Protein AF-A0A8X8YV46-F1 (afdb_monomer_lite)

InterPro domains:
  IPR004883 Lateral organ boundaries, LOB [PF03195] (26-72)
  IPR004883 Lateral organ boundaries, LOB [PS50891] (25-72)

Structure (mmCIF, N/CA/C/O backbone):
data_AF-A0A8X8YV46-F1
#
_entry.id   AF-A0A8X8YV46-F1
#
loop_
_atom_site.group_PDB
_atom_site.id
_atom_site.type_symbol
_atom_site.label_atom_id
_atom_site.label_alt_id
_atom_site.label_comp_id
_atom_site.label_asym_id
_atom_site.label_entity_id
_atom_site.label_seq_id
_atom_site.pdbx_PDB_ins_code
_atom_site.Cartn_x
_atom_site.Cartn_y
_atom_site.Cartn_z
_atom_site.occupancy
_atom_site.B_iso_or_equiv
_atom_site.auth_seq_id
_atom_site.auth_comp_id
_atom_site.auth_asym_id
_atom_site.auth_atom_id
_atom_site.pdbx_PDB_model_num
ATOM 1 N N . MET A 1 1 ? -9.989 -45.772 -34.141 1.00 47.12 1 MET A N 1
ATOM 2 C CA . MET A 1 1 ? -9.242 -45.364 -32.937 1.00 47.12 1 MET A CA 1
ATOM 3 C C . MET A 1 1 ? -9.815 -44.031 -32.522 1.00 47.12 1 MET A C 1
ATOM 5 O O . MET A 1 1 ? -9.561 -43.040 -33.190 1.00 47.12 1 MET A O 1
ATOM 9 N N . GLU A 1 2 ? -10.711 -44.070 -31.540 1.00 43.59 2 GLU A N 1
ATOM 10 C CA . GLU A 1 2 ? -11.285 -42.885 -30.902 1.00 43.59 2 GLU A CA 1
ATOM 11 C C . GLU A 1 2 ? -10.161 -42.117 -30.200 1.00 43.59 2 GLU A C 1
ATOM 13 O O . GLU A 1 2 ? -9.418 -42.695 -29.408 1.00 43.59 2 GLU A O 1
ATOM 18 N N . GLY A 1 3 ? -9.995 -40.844 -30.554 1.00 52.00 3 GLY A N 1
ATOM 19 C CA . GLY A 1 3 ? -9.127 -39.916 -29.841 1.00 52.00 3 GLY A CA 1
ATOM 20 C C . GLY A 1 3 ? -9.949 -39.206 -28.777 1.00 52.00 3 GLY A C 1
ATOM 21 O O . GLY A 1 3 ? -10.689 -38.278 -29.094 1.00 52.00 3 GLY A O 1
ATOM 22 N N . SER A 1 4 ? -9.850 -39.691 -27.543 1.00 58.81 4 SER A N 1
ATOM 23 C CA . SER A 1 4 ? -10.317 -38.997 -26.347 1.00 58.81 4 SER A CA 1
ATOM 24 C C . SER A 1 4 ? -9.157 -38.179 -25.795 1.00 58.81 4 SER A C 1
ATOM 26 O O . SER A 1 4 ? -8.218 -38.756 -25.253 1.00 58.81 4 SER A O 1
ATOM 28 N N . ASP A 1 5 ? -9.238 -36.855 -25.900 1.00 61.31 5 ASP A N 1
ATOM 29 C CA . ASP A 1 5 ? -8.345 -35.941 -25.192 1.00 61.31 5 ASP A CA 1
ATOM 30 C C . ASP A 1 5 ? -9.169 -35.143 -24.180 1.00 61.31 5 ASP A C 1
ATOM 32 O O . ASP A 1 5 ? -9.940 -34.236 -24.497 1.00 61.31 5 ASP A O 1
ATOM 36 N N . ASP A 1 6 ? -9.024 -35.588 -22.939 1.00 56.06 6 ASP A N 1
ATOM 37 C CA . ASP A 1 6 ? -9.582 -35.055 -21.709 1.00 56.06 6 ASP A CA 1
A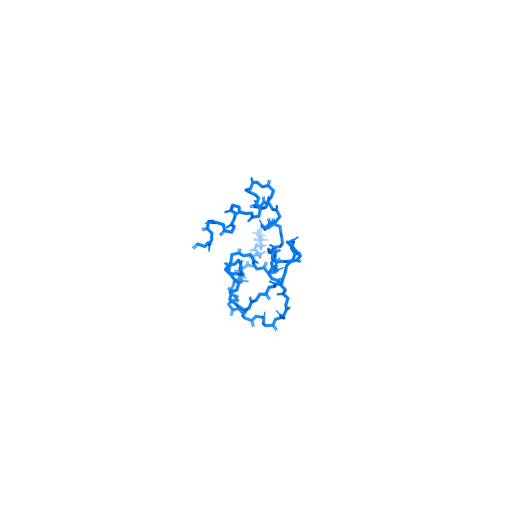TOM 38 C C . ASP A 1 6 ? -8.833 -33.758 -21.349 1.00 56.06 6 ASP A C 1
ATOM 40 O O . ASP A 1 6 ? -7.691 -33.799 -20.891 1.00 56.06 6 ASP A O 1
ATOM 44 N N . ILE A 1 7 ? -9.435 -32.582 -21.572 1.00 61.22 7 ILE A N 1
ATOM 45 C CA . ILE A 1 7 ? -8.941 -31.336 -20.963 1.00 61.22 7 ILE A CA 1
ATOM 46 C C . ILE A 1 7 ? -9.765 -31.054 -19.711 1.00 61.22 7 ILE A C 1
ATOM 48 O O . ILE A 1 7 ? -10.706 -30.260 -19.682 1.00 61.22 7 ILE A O 1
ATOM 52 N N . SER A 1 8 ? -9.349 -31.729 -18.644 1.00 61.97 8 SER A N 1
ATOM 53 C CA . SER A 1 8 ? -9.553 -31.295 -17.272 1.00 61.97 8 SER A CA 1
ATOM 54 C C . SER A 1 8 ? -8.745 -30.019 -17.022 1.00 61.97 8 SER A C 1
ATOM 56 O O . SER A 1 8 ? -7.516 -30.035 -16.992 1.00 61.97 8 SER A O 1
ATOM 58 N N . ALA A 1 9 ? -9.432 -28.893 -16.838 1.00 58.47 9 ALA A N 1
ATOM 59 C CA . ALA A 1 9 ? -8.847 -27.702 -16.233 1.00 58.47 9 ALA A CA 1
ATOM 60 C C . ALA A 1 9 ? -9.932 -26.901 -15.498 1.00 58.47 9 ALA A C 1
ATOM 62 O O . ALA A 1 9 ? -10.507 -25.947 -16.013 1.00 58.47 9 ALA A O 1
ATOM 63 N N . SER A 1 10 ? -10.215 -27.348 -14.272 1.00 50.88 10 SER A N 1
ATOM 64 C CA . SER A 1 10 ? -10.443 -26.504 -13.087 1.00 50.88 10 SER A CA 1
ATOM 65 C C . SER A 1 10 ? -11.125 -25.141 -13.305 1.00 50.88 10 SER A C 1
ATOM 67 O O . SER A 1 10 ? -10.467 -24.115 -13.465 1.00 50.88 10 SER A O 1
ATOM 69 N N . SER A 1 11 ? -12.450 -25.106 -13.165 1.00 59.78 11 SER A N 1
ATOM 70 C CA . SER A 1 11 ? -13.121 -23.942 -12.558 1.00 59.78 11 SER A CA 1
ATOM 71 C C . SER A 1 11 ? -12.919 -23.984 -11.031 1.00 59.78 11 SER A C 1
ATOM 73 O O . SER A 1 11 ? -12.715 -25.080 -10.508 1.00 59.78 11 SER A O 1
ATOM 75 N N . PRO A 1 12 ? -13.101 -22.902 -10.250 1.00 53.78 12 PRO A N 1
ATOM 76 C CA . PRO A 1 12 ? -13.042 -21.468 -10.529 1.00 53.78 12 PRO A CA 1
ATOM 77 C C . PRO A 1 12 ? -11.947 -20.783 -9.672 1.00 53.78 12 PRO A C 1
ATOM 79 O O . PRO A 1 12 ? -11.658 -21.202 -8.549 1.00 53.78 12 P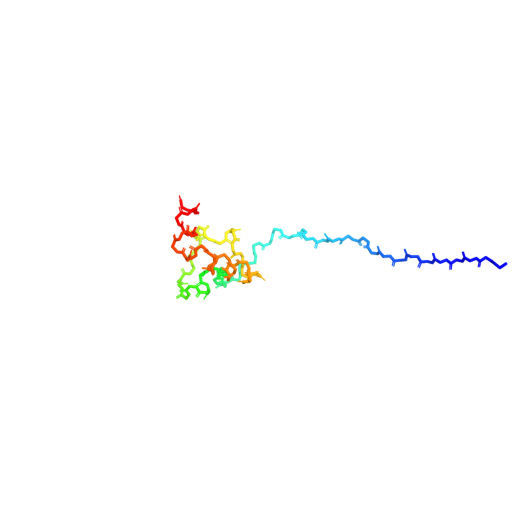RO A O 1
ATOM 82 N N . SER A 1 13 ? -11.370 -19.674 -10.143 1.00 48.75 13 SER A N 1
ATOM 83 C CA . SER A 1 13 ? -10.531 -18.791 -9.317 1.00 48.75 13 SER A CA 1
ATOM 84 C C . SER A 1 13 ? -11.384 -18.137 -8.229 1.00 48.75 13 SER A C 1
ATOM 86 O O . SER A 1 13 ? -11.887 -17.025 -8.374 1.00 48.75 13 SER A O 1
ATOM 88 N N . SER A 1 14 ? -11.578 -18.864 -7.137 1.00 55.69 14 SER A N 1
ATOM 89 C CA . SER A 1 14 ? -12.164 -18.369 -5.905 1.00 55.69 14 SER A CA 1
ATOM 90 C C . SER A 1 14 ? -11.187 -17.375 -5.286 1.00 55.69 14 SER A C 1
ATOM 92 O O . SER A 1 14 ? -10.249 -17.758 -4.596 1.00 55.69 14 SER A O 1
ATOM 94 N N . SER A 1 15 ? -11.396 -16.086 -5.516 1.00 57.38 15 SER A N 1
ATOM 95 C CA . SER A 1 15 ? -10.899 -15.042 -4.613 1.00 57.38 15 SER A CA 1
ATOM 96 C C . SER A 1 15 ? -12.060 -14.260 -4.004 1.00 57.38 15 SER A C 1
ATOM 98 O O . SER A 1 15 ? -11.963 -13.082 -3.678 1.00 57.38 15 SER A O 1
ATOM 100 N N . SER A 1 16 ? -13.175 -14.951 -3.763 1.00 61.44 16 SER A N 1
ATOM 101 C CA . SER A 1 16 ? -14.099 -14.582 -2.702 1.00 61.44 16 SER A CA 1
ATOM 102 C C . SER A 1 16 ? -13.440 -14.871 -1.354 1.00 61.44 16 SER A C 1
ATOM 104 O O . SER A 1 16 ? -13.458 -15.995 -0.854 1.00 61.44 16 SER A O 1
ATOM 106 N N . SER A 1 17 ? -12.867 -13.833 -0.750 1.00 53.34 17 SER A N 1
ATOM 107 C CA . SER A 1 17 ? -12.876 -13.678 0.703 1.00 53.34 17 SER A CA 1
ATOM 108 C C . SER A 1 17 ? -12.820 -12.196 1.082 1.00 53.34 17 SER A C 1
ATOM 110 O O . SER A 1 17 ? -11.737 -11.613 1.131 1.00 53.34 17 SER A O 1
ATOM 112 N N . PRO A 1 18 ? -13.976 -11.588 1.412 1.00 63.41 18 PRO A N 1
ATOM 113 C CA . PRO A 1 18 ? -14.040 -10.463 2.326 1.00 63.41 18 PRO A CA 1
ATOM 114 C C . PRO A 1 18 ? -13.851 -11.054 3.721 1.00 63.41 18 PRO A C 1
ATOM 116 O O . PRO A 1 18 ? -14.807 -11.351 4.427 1.00 63.41 18 PRO A O 1
ATOM 119 N N . GLN A 1 19 ? -12.611 -11.349 4.087 1.00 45.66 19 GLN A N 1
ATOM 120 C CA . GLN A 1 19 ? -12.324 -11.852 5.418 1.00 45.66 19 GLN A CA 1
ATOM 121 C C . GLN A 1 19 ? -11.396 -10.865 6.081 1.00 45.66 19 GLN A C 1
ATOM 123 O O . GLN A 1 19 ? -10.195 -10.815 5.818 1.00 45.66 19 GLN A O 1
ATOM 128 N N . SER A 1 20 ? -12.039 -10.058 6.919 1.00 56.25 20 SER A N 1
ATOM 129 C CA . SER A 1 20 ? -11.558 -9.465 8.155 1.00 56.25 20 SER A CA 1
ATOM 130 C C . SER A 1 20 ? -10.707 -10.453 8.954 1.00 56.25 20 SER A C 1
ATOM 132 O O . SER A 1 20 ? -11.063 -10.857 10.059 1.00 56.25 20 SER A O 1
ATOM 134 N N . ALA A 1 21 ? -9.566 -10.858 8.407 1.00 53.88 21 ALA A N 1
ATOM 135 C CA . ALA A 1 21 ? -8.514 -11.471 9.170 1.00 53.88 21 ALA A CA 1
ATOM 136 C C . ALA A 1 21 ? -7.994 -10.344 10.055 1.00 53.88 21 ALA A C 1
ATOM 138 O O . ALA A 1 21 ? -7.120 -9.563 9.674 1.00 53.88 21 ALA A O 1
ATOM 139 N N . VAL A 1 22 ? -8.610 -10.246 11.232 1.00 52.38 22 VAL A N 1
ATOM 140 C CA . VAL A 1 22 ? -8.113 -9.566 12.423 1.00 52.38 22 VAL A CA 1
ATOM 141 C C . VAL A 1 22 ? -6.842 -10.305 12.846 1.00 52.38 22 VAL A C 1
ATOM 143 O O . VAL A 1 22 ? -6.740 -10.914 13.901 1.00 52.38 22 VAL A O 1
ATOM 146 N N . VAL A 1 23 ? -5.853 -10.316 11.962 1.00 51.88 23 VAL A N 1
ATOM 147 C CA . VAL A 1 23 ? -4.466 -10.450 12.336 1.00 51.88 23 VAL A CA 1
ATOM 148 C C . VAL A 1 23 ? -4.076 -9.009 12.589 1.00 51.88 23 VAL A C 1
ATOM 150 O O . VAL A 1 23 ? -4.217 -8.167 11.702 1.00 51.88 23 VAL A O 1
ATOM 153 N N . LEU A 1 24 ? -3.604 -8.700 13.794 1.00 65.62 24 LEU A N 1
ATOM 154 C CA . LEU A 1 24 ? -3.065 -7.389 14.182 1.00 65.62 24 LEU A CA 1
ATOM 155 C C . LEU A 1 24 ? -1.774 -7.042 13.396 1.00 65.62 24 LEU A C 1
ATOM 157 O O . LEU A 1 24 ? -0.843 -6.434 13.917 1.00 65.62 24 LEU A O 1
ATOM 161 N N . SER A 1 25 ? -1.665 -7.489 12.145 1.00 76.94 25 SER A N 1
ATOM 162 C CA . SER A 1 25 ? -0.565 -7.231 11.241 1.00 76.94 25 SER A CA 1
ATOM 163 C C . SER A 1 25 ? -0.738 -5.850 10.610 1.00 76.94 25 SER A C 1
ATOM 165 O O . SER A 1 25 ? -1.814 -5.546 10.088 1.00 76.94 25 SER A O 1
ATOM 167 N N . PRO A 1 26 ? 0.308 -5.009 10.614 1.00 88.00 26 PRO A N 1
ATOM 168 C CA . PRO A 1 26 ? 0.256 -3.725 9.935 1.00 88.00 26 PRO A CA 1
ATOM 169 C C . PRO A 1 26 ? 0.030 -3.924 8.434 1.00 88.00 26 PRO A C 1
ATOM 171 O O . PRO A 1 26 ? 0.553 -4.868 7.839 1.00 88.00 26 PRO A O 1
ATOM 174 N N . CYS A 1 27 ? -0.707 -3.002 7.812 1.00 91.75 27 CYS A N 1
ATOM 175 C CA . CYS A 1 27 ? -0.889 -2.995 6.363 1.00 91.75 27 CYS A CA 1
ATOM 176 C C . CYS A 1 27 ? 0.467 -2.907 5.637 1.00 91.75 27 CYS A C 1
ATOM 178 O O . CYS A 1 27 ? 1.461 -2.449 6.217 1.00 91.75 27 CYS A O 1
ATOM 180 N N . ALA A 1 28 ? 0.522 -3.313 4.366 1.00 92.69 28 ALA A N 1
ATOM 181 C CA . ALA A 1 28 ? 1.770 -3.343 3.598 1.00 92.69 28 ALA A CA 1
ATOM 182 C C . ALA A 1 28 ? 2.492 -1.984 3.607 1.00 92.69 28 ALA A C 1
ATOM 184 O O . ALA A 1 28 ? 3.711 -1.923 3.785 1.00 92.69 28 ALA A O 1
ATOM 185 N N . ALA A 1 29 ? 1.725 -0.893 3.528 1.00 92.44 29 ALA A N 1
ATOM 186 C CA . ALA A 1 29 ? 2.250 0.459 3.635 1.00 92.44 29 ALA A CA 1
ATOM 187 C C . ALA A 1 29 ? 2.892 0.742 4.996 1.00 92.44 29 ALA A C 1
ATOM 189 O O . ALA A 1 29 ? 4.048 1.150 5.070 1.00 92.44 29 ALA A O 1
ATOM 190 N N . CYS A 1 30 ? 2.170 0.496 6.091 1.00 92.44 30 CYS A N 1
ATOM 191 C CA . CYS A 1 30 ? 2.684 0.761 7.433 1.00 92.44 30 CYS A CA 1
ATOM 192 C C . CYS A 1 30 ? 3.889 -0.122 7.778 1.00 92.44 30 CYS A C 1
ATOM 194 O O . CYS A 1 30 ? 4.808 0.349 8.446 1.00 92.44 30 CYS A O 1
ATOM 196 N N . LYS A 1 31 ? 3.918 -1.362 7.272 1.00 91.06 31 LYS A N 1
ATOM 197 C CA . LYS A 1 31 ? 5.051 -2.284 7.412 1.00 91.06 31 LYS A CA 1
ATOM 198 C C . LYS A 1 31 ? 6.314 -1.738 6.738 1.00 91.06 31 LYS A C 1
ATOM 200 O O . LYS A 1 31 ? 7.365 -1.703 7.370 1.00 91.06 31 LYS A O 1
ATOM 205 N N . ILE A 1 32 ? 6.213 -1.276 5.490 1.00 89.88 32 ILE A N 1
ATOM 206 C CA . ILE A 1 32 ? 7.358 -0.737 4.732 1.00 89.88 32 ILE A CA 1
ATOM 207 C C . ILE A 1 32 ? 7.803 0.620 5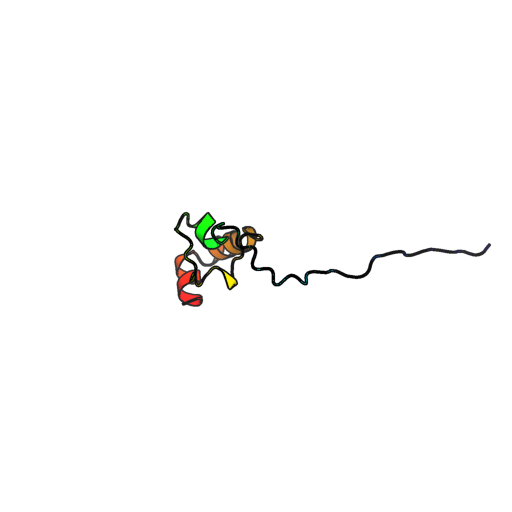.285 1.00 89.88 32 ILE A C 1
ATOM 209 O O . ILE A 1 32 ? 8.997 0.864 5.433 1.00 89.88 32 ILE A O 1
ATOM 213 N N . LEU A 1 33 ? 6.850 1.468 5.670 1.00 90.00 33 LEU A N 1
ATOM 214 C CA . LEU A 1 33 ? 7.119 2.764 6.297 1.00 90.00 33 LEU A CA 1
ATOM 215 C C . LEU A 1 33 ? 7.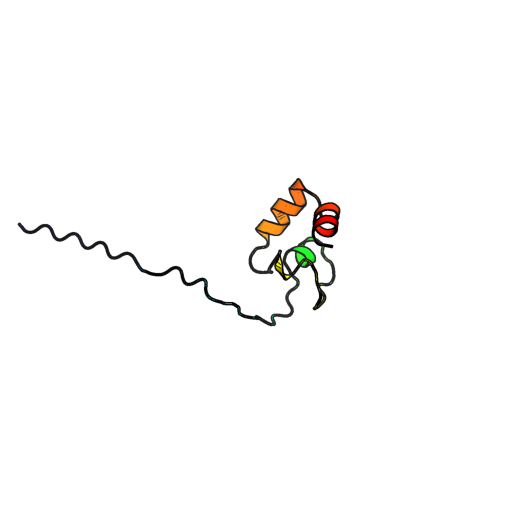576 2.655 7.758 1.00 90.00 33 LEU A C 1
ATOM 217 O O . LEU A 1 33 ? 7.873 3.678 8.367 1.00 90.00 33 LEU A O 1
ATOM 221 N N . ARG A 1 34 ? 7.596 1.444 8.336 1.00 90.38 34 ARG A N 1
ATOM 222 C CA . ARG A 1 34 ? 7.922 1.182 9.749 1.00 90.38 34 ARG A CA 1
ATOM 223 C C . ARG A 1 34 ? 7.142 2.078 10.725 1.00 90.38 34 ARG A C 1
ATOM 225 O O . ARG A 1 34 ? 7.662 2.480 11.762 1.00 90.38 34 ARG A O 1
ATOM 232 N N . ARG A 1 35 ? 5.881 2.382 10.402 1.00 91.06 35 ARG A N 1
ATOM 233 C CA . ARG A 1 35 ? 4.979 3.200 11.232 1.00 91.06 35 ARG A CA 1
ATOM 234 C C . ARG A 1 35 ? 3.883 2.348 11.857 1.00 91.06 35 ARG A C 1
ATOM 236 O O . ARG A 1 35 ? 3.544 1.276 11.356 1.00 91.06 35 ARG A O 1
ATOM 243 N N . ARG A 1 36 ? 3.265 2.861 12.921 1.00 88.56 36 ARG A N 1
ATOM 244 C CA . ARG A 1 36 ? 2.127 2.196 13.562 1.00 88.56 36 ARG A CA 1
ATOM 245 C C . ARG A 1 36 ? 0.920 2.183 12.613 1.00 88.56 36 ARG A C 1
ATOM 247 O O . ARG A 1 36 ? 0.498 3.231 12.123 1.00 88.56 36 ARG A O 1
ATOM 254 N N . CYS A 1 37 ? 0.374 0.996 12.356 1.00 90.50 37 CYS A N 1
ATOM 255 C CA . CYS A 1 37 ? -0.900 0.833 11.660 1.00 90.50 37 CYS A CA 1
ATOM 256 C C . CYS A 1 37 ? -2.025 0.933 12.694 1.00 90.50 37 CYS A C 1
ATOM 258 O O . CYS A 1 37 ? -2.039 0.169 13.653 1.00 90.50 37 CYS A O 1
ATOM 260 N N . ILE A 1 38 ? -2.922 1.901 12.523 1.00 88.81 38 ILE A N 1
ATOM 261 C CA . ILE A 1 38 ? -4.108 2.088 13.372 1.00 88.81 38 ILE A CA 1
ATOM 262 C C . ILE A 1 38 ? -5.336 1.471 12.696 1.00 88.81 38 ILE A C 1
ATOM 264 O O . ILE A 1 38 ? -5.327 1.290 11.479 1.00 88.81 38 ILE A O 1
ATOM 268 N N . GLU A 1 39 ? -6.405 1.208 13.451 1.00 82.81 39 GLU A N 1
ATOM 269 C CA . GLU A 1 39 ? -7.647 0.633 12.902 1.00 82.81 39 GLU A CA 1
ATOM 270 C C . GLU A 1 39 ? -8.258 1.485 11.776 1.00 82.81 39 GLU A C 1
ATOM 272 O O . GLU A 1 39 ? -8.783 0.951 10.807 1.00 82.81 39 GLU A O 1
ATOM 277 N N . LYS A 1 40 ? -8.108 2.816 11.841 1.00 84.56 40 LYS A N 1
ATOM 278 C CA . LYS A 1 40 ? -8.552 3.766 10.801 1.00 84.56 40 LYS A CA 1
ATOM 279 C C . LYS A 1 40 ? -7.450 4.143 9.805 1.00 84.56 40 LYS A C 1
ATOM 281 O O . LYS A 1 40 ? -7.347 5.292 9.379 1.00 84.56 40 LYS A O 1
ATOM 286 N N . CYS A 1 41 ? -6.548 3.222 9.477 1.00 89.25 41 CYS A N 1
ATOM 287 C CA . CYS A 1 41 ? -5.477 3.522 8.533 1.00 89.25 41 CYS A CA 1
ATOM 288 C C . CYS A 1 41 ? -6.042 3.716 7.117 1.00 89.25 41 CYS A C 1
ATOM 290 O O . CYS A 1 41 ? -6.484 2.756 6.495 1.00 89.25 41 CYS A O 1
ATOM 292 N N . VAL A 1 42 ? -5.933 4.934 6.573 1.00 89.81 42 VAL A N 1
ATOM 293 C CA . VAL A 1 42 ? -6.370 5.260 5.198 1.00 89.81 42 VAL A CA 1
ATOM 294 C C . VAL A 1 42 ? -5.694 4.402 4.128 1.00 89.81 42 VAL A C 1
ATOM 296 O O . VAL A 1 42 ? -6.251 4.194 3.064 1.00 89.81 42 VAL A O 1
ATOM 299 N N . LEU A 1 43 ? -4.506 3.861 4.420 1.00 89.69 43 LEU A N 1
ATOM 300 C CA . LEU A 1 43 ? -3.738 3.013 3.506 1.00 89.69 43 LEU A CA 1
ATOM 301 C C . LEU A 1 43 ? -4.139 1.533 3.586 1.00 89.69 43 LEU A C 1
ATOM 303 O O . LEU A 1 43 ? -3.819 0.781 2.673 1.00 89.69 43 LEU A O 1
ATOM 307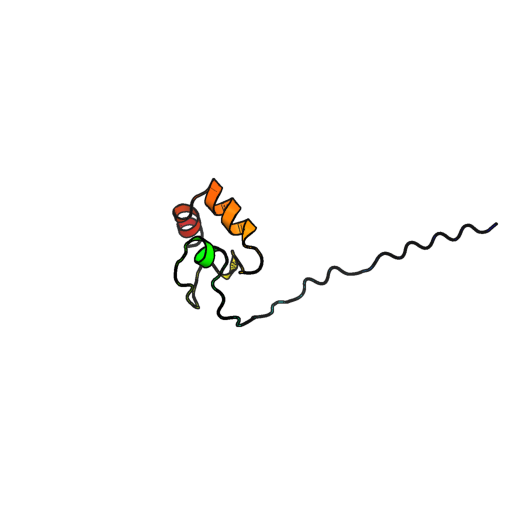 N N . ALA A 1 44 ? -4.796 1.092 4.664 1.00 88.75 44 ALA A N 1
ATOM 308 C CA . ALA A 1 44 ? -5.157 -0.312 4.868 1.00 88.75 44 ALA A CA 1
ATOM 309 C C . ALA A 1 44 ? -6.082 -0.906 3.786 1.00 88.75 44 ALA A C 1
ATOM 311 O O . ALA A 1 44 ? -5.772 -2.013 3.343 1.00 88.75 44 ALA A O 1
ATOM 312 N N . PRO A 1 45 ? -7.145 -0.221 3.308 1.00 88.44 45 PRO A N 1
ATOM 313 C CA . PRO A 1 45 ? -7.990 -0.771 2.244 1.00 88.44 45 PRO A CA 1
ATOM 314 C C . PRO A 1 45 ? -7.279 -0.856 0.883 1.00 88.44 45 PRO A C 1
ATOM 316 O O . PRO A 1 45 ? -7.624 -1.707 0.071 1.00 88.44 45 PRO A O 1
ATOM 319 N N . TYR A 1 46 ? -6.264 -0.020 0.637 1.00 89.06 46 TYR A N 1
ATOM 320 C CA . TYR A 1 46 ? -5.523 0.003 -0.634 1.00 89.06 46 TYR A CA 1
ATOM 321 C C . TYR A 1 46 ? -4.296 -0.915 -0.637 1.00 89.06 46 TYR A C 1
ATOM 323 O O . TYR A 1 46 ? -3.928 -1.474 -1.670 1.00 89.06 46 TYR A O 1
ATOM 331 N N . PHE A 1 47 ? -3.649 -1.076 0.518 1.00 91.25 47 PHE A N 1
ATOM 332 C CA . PHE A 1 47 ? -2.397 -1.814 0.671 1.00 91.25 47 PHE A CA 1
ATOM 333 C C . PHE A 1 47 ? -2.537 -2.917 1.729 1.00 91.25 47 PHE A C 1
ATOM 335 O O . PHE A 1 47 ? -1.972 -2.797 2.824 1.00 91.25 47 PHE A O 1
ATOM 342 N N . PRO A 1 48 ? -3.272 -4.003 1.427 1.00 88.88 48 PRO A N 1
ATOM 343 C CA . PRO A 1 48 ? -3.447 -5.112 2.355 1.00 88.88 48 PRO A CA 1
ATOM 344 C C . PRO A 1 48 ? -2.103 -5.787 2.683 1.00 88.88 48 PRO A C 1
ATOM 346 O O . PRO A 1 48 ? -1.179 -5.773 1.867 1.00 88.88 48 PRO A O 1
ATOM 349 N N . PRO A 1 49 ? -1.969 -6.422 3.861 1.00 85.56 49 PRO A N 1
ATOM 350 C CA . PRO A 1 49 ? -0.723 -7.069 4.282 1.00 85.56 49 PRO A CA 1
ATOM 351 C C . PRO A 1 49 ? -0.302 -8.257 3.396 1.00 85.56 49 PRO A C 1
ATOM 353 O O . PRO A 1 49 ? 0.867 -8.634 3.419 1.00 85.56 49 PRO A O 1
ATOM 356 N N . HIS A 1 50 ? -1.226 -8.829 2.616 1.00 85.44 50 HIS A N 1
ATOM 357 C CA . HIS A 1 50 ? -0.965 -9.948 1.704 1.00 85.44 50 HIS A CA 1
ATOM 358 C C . HIS A 1 50 ? -0.129 -9.551 0.476 1.00 85.44 50 HIS A C 1
ATOM 360 O O . HIS A 1 50 ? 0.542 -10.399 -0.103 1.00 85.44 50 HIS A O 1
ATOM 366 N N . ASP A 1 51 ? -0.127 -8.268 0.099 1.00 85.25 51 ASP A N 1
ATOM 367 C CA . ASP A 1 51 ? 0.529 -7.794 -1.123 1.00 85.25 51 ASP A CA 1
ATOM 368 C C . ASP A 1 51 ? 1.518 -6.645 -0.835 1.00 85.25 51 ASP A C 1
ATOM 370 O O . ASP A 1 51 ? 1.240 -5.468 -1.094 1.00 85.25 51 ASP A O 1
ATOM 374 N N . PRO A 1 52 ? 2.700 -6.955 -0.267 1.00 86.75 52 PRO A N 1
ATOM 375 C CA . PRO A 1 52 ? 3.725 -5.953 0.019 1.00 86.75 52 PRO A CA 1
ATOM 376 C C . PRO A 1 52 ? 4.359 -5.353 -1.246 1.00 86.75 52 PRO A C 1
ATOM 378 O O . PRO A 1 52 ? 4.895 -4.240 -1.197 1.00 86.75 52 PRO A O 1
ATOM 381 N N . LEU A 1 53 ? 4.291 -6.056 -2.381 1.00 90.75 53 LEU A N 1
ATOM 382 C CA . LEU A 1 53 ? 4.886 -5.618 -3.645 1.00 90.75 53 LEU A CA 1
ATOM 383 C C . LEU A 1 53 ? 4.143 -4.419 -4.239 1.00 90.75 53 LEU A C 1
ATOM 385 O O . LEU A 1 53 ? 4.795 -3.503 -4.756 1.00 90.75 53 LEU A O 1
ATOM 389 N N . LYS A 1 54 ? 2.811 -4.363 -4.092 1.00 90.00 54 LYS A N 1
ATOM 390 C CA . LYS A 1 54 ? 2.010 -3.191 -4.486 1.00 90.00 54 LYS A CA 1
ATOM 391 C C . LYS A 1 54 ? 2.520 -1.902 -3.850 1.00 90.00 54 LYS A C 1
ATOM 393 O O . LYS A 1 54 ? 2.771 -0.925 -4.557 1.00 90.00 54 LYS A O 1
ATOM 398 N N . PHE A 1 55 ? 2.714 -1.898 -2.529 1.00 92.44 55 PHE A N 1
ATOM 399 C CA . PHE A 1 55 ? 3.204 -0.697 -1.855 1.00 92.44 55 PHE A CA 1
ATOM 400 C C . PHE A 1 55 ? 4.665 -0.412 -2.199 1.00 92.44 55 PHE A C 1
ATOM 402 O O . PHE A 1 55 ? 5.003 0.744 -2.408 1.00 92.44 55 PHE A O 1
ATOM 409 N N . SER A 1 56 ? 5.524 -1.431 -2.306 1.00 92.75 56 SER A N 1
ATOM 410 C CA . SER A 1 56 ? 6.930 -1.232 -2.688 1.00 92.75 56 SER A CA 1
ATOM 411 C C . SER A 1 56 ? 7.064 -0.545 -4.054 1.00 92.75 56 SER A C 1
ATOM 413 O O . SER A 1 56 ? 7.809 0.427 -4.193 1.00 92.75 56 SER A O 1
ATOM 415 N N . THR A 1 57 ? 6.274 -0.985 -5.036 1.00 93.88 57 THR A N 1
ATOM 416 C CA . THR A 1 57 ? 6.261 -0.408 -6.387 1.00 93.88 57 THR A CA 1
ATOM 417 C C . THR A 1 57 ? 5.727 1.020 -6.373 1.00 93.88 57 THR A C 1
ATOM 419 O O . THR A 1 57 ? 6.389 1.930 -6.872 1.00 93.88 57 THR A O 1
ATOM 422 N N . ALA A 1 58 ? 4.572 1.245 -5.739 1.00 92.50 58 ALA A N 1
ATOM 423 C CA . ALA A 1 58 ? 3.987 2.578 -5.630 1.00 92.50 58 ALA A CA 1
ATOM 424 C C . ALA A 1 58 ? 4.929 3.544 -4.893 1.00 92.50 58 ALA A C 1
A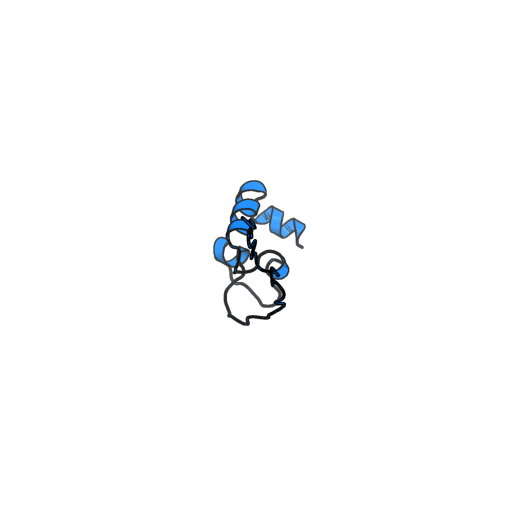TOM 426 O O . ALA A 1 58 ? 5.155 4.664 -5.347 1.00 92.50 58 ALA A O 1
ATOM 427 N N . HIS A 1 59 ? 5.524 3.099 -3.784 1.00 94.19 59 HIS A N 1
ATOM 428 C CA . HIS A 1 59 ? 6.474 3.870 -2.987 1.00 94.19 59 HIS A CA 1
ATOM 429 C C . HIS A 1 59 ? 7.711 4.260 -3.794 1.00 94.19 59 HIS A C 1
ATOM 431 O O . HIS A 1 59 ? 8.202 5.375 -3.651 1.00 94.19 59 HIS A O 1
ATOM 437 N N . ARG A 1 60 ? 8.205 3.371 -4.659 1.00 94.19 60 ARG A N 1
ATOM 438 C CA . ARG A 1 60 ? 9.361 3.651 -5.514 1.00 94.19 60 ARG A CA 1
ATOM 439 C C . ARG A 1 60 ? 9.071 4.719 -6.571 1.00 94.19 60 ARG A C 1
ATOM 441 O O . ARG A 1 60 ? 9.963 5.501 -6.874 1.00 94.19 60 ARG A O 1
ATOM 448 N N . VAL A 1 61 ? 7.863 4.739 -7.135 1.00 95.50 61 VAL A N 1
ATOM 449 C CA . VAL A 1 61 ? 7.493 5.662 -8.223 1.00 95.50 61 VAL A CA 1
ATOM 450 C C . VAL A 1 61 ? 7.004 7.004 -7.684 1.00 95.50 61 VAL A C 1
ATOM 452 O O . VAL A 1 61 ? 7.478 8.055 -8.101 1.00 95.50 61 VAL A O 1
ATOM 455 N N . PHE A 1 62 ? 6.057 6.973 -6.748 1.00 93.38 62 PHE A N 1
ATOM 456 C CA . PHE A 1 62 ? 5.392 8.173 -6.245 1.00 93.38 62 PHE A CA 1
ATOM 457 C C . PHE A 1 62 ? 6.017 8.688 -4.949 1.00 93.38 62 PHE A C 1
ATOM 459 O O . PHE A 1 62 ? 5.912 9.873 -4.651 1.00 93.38 62 PHE A O 1
ATOM 466 N N . GLY A 1 63 ? 6.670 7.831 -4.165 1.00 93.75 63 GLY A N 1
ATOM 467 C CA . GLY A 1 63 ? 7.099 8.162 -2.808 1.00 93.75 63 GLY A CA 1
ATOM 468 C C . GLY A 1 63 ? 5.960 8.070 -1.788 1.00 93.75 63 GLY A C 1
ATOM 469 O O . GLY A 1 63 ? 4.786 8.280 -2.097 1.00 93.75 63 GLY A O 1
ATOM 470 N N . ALA A 1 64 ? 6.315 7.783 -0.532 1.00 90.62 64 ALA A N 1
ATOM 471 C CA . ALA A 1 64 ? 5.360 7.632 0.571 1.00 90.62 64 ALA A CA 1
ATOM 472 C C . ALA A 1 64 ? 4.425 8.841 0.730 1.00 90.62 64 ALA A C 1
ATOM 474 O O . ALA A 1 64 ? 3.217 8.686 0.900 1.00 90.62 64 ALA A O 1
ATOM 475 N N . SER A 1 65 ? 4.995 10.046 0.669 1.00 90.94 65 SER A N 1
ATOM 476 C CA . SER A 1 65 ? 4.280 11.295 0.928 1.00 90.94 65 SER A CA 1
ATOM 477 C C . SER A 1 65 ? 3.220 11.591 -0.128 1.00 90.94 65 SER A C 1
ATOM 479 O O . SER A 1 65 ? 2.134 12.039 0.223 1.00 90.94 65 SER A O 1
ATOM 481 N N . ASN A 1 66 ? 3.501 11.318 -1.406 1.00 94.31 66 ASN A N 1
ATOM 482 C CA . ASN A 1 66 ? 2.528 11.554 -2.474 1.00 94.31 66 ASN A CA 1
ATOM 483 C C . ASN A 1 66 ? 1.398 10.526 -2.426 1.00 94.31 66 ASN A C 1
ATOM 485 O O . ASN A 1 66 ? 0.242 10.900 -2.565 1.00 94.31 66 ASN A O 1
ATOM 489 N N . ILE A 1 67 ? 1.704 9.258 -2.129 1.00 92.75 67 ILE A N 1
ATOM 490 C CA . ILE A 1 67 ? 0.675 8.226 -1.926 1.00 92.75 67 ILE A CA 1
ATOM 491 C C . ILE A 1 67 ? -0.282 8.629 -0.801 1.00 92.75 67 ILE A C 1
ATOM 493 O O . ILE A 1 67 ? -1.491 8.530 -0.965 1.00 92.75 67 ILE A O 1
ATOM 497 N N . ILE A 1 68 ? 0.243 9.104 0.332 1.00 89.44 68 ILE A N 1
ATOM 498 C CA . ILE A 1 68 ? -0.595 9.550 1.453 1.00 89.44 68 ILE A CA 1
ATOM 499 C C . ILE A 1 68 ? -1.439 10.764 1.050 1.00 89.44 68 ILE A C 1
ATOM 501 O O . ILE A 1 68 ? -2.625 10.769 1.348 1.00 89.44 68 ILE A O 1
ATOM 505 N N . LYS A 1 69 ? -0.861 11.741 0.337 1.00 91.38 69 LYS A N 1
ATOM 506 C CA . LYS A 1 69 ? -1.590 12.921 -0.164 1.00 91.38 69 LYS A CA 1
ATOM 507 C C . LYS A 1 69 ? -2.710 12.585 -1.151 1.00 91.38 69 LYS A C 1
ATOM 509 O O . LYS A 1 69 ? -3.659 13.344 -1.223 1.00 91.38 69 LYS A O 1
ATOM 514 N N . PHE A 1 70 ? -2.593 11.509 -1.930 1.00 89.44 70 PHE A N 1
ATOM 515 C CA . PHE A 1 70 ? -3.650 11.083 -2.857 1.00 89.44 70 PHE A CA 1
ATOM 516 C C . PHE A 1 70 ? -4.759 10.265 -2.185 1.00 89.44 70 PHE A C 1
ATOM 518 O O . PHE A 1 70 ? -5.840 10.131 -2.749 1.00 89.44 70 PHE A O 1
ATOM 525 N N . LEU A 1 71 ? -4.477 9.672 -1.023 1.00 86.81 71 LEU A N 1
ATOM 526 C CA . LEU A 1 71 ? -5.400 8.796 -0.293 1.00 86.81 71 LEU A CA 1
ATOM 527 C C . LEU A 1 71 ? -6.031 9.472 0.937 1.00 86.81 71 LEU A C 1
ATOM 529 O O . LEU A 1 71 ? -6.806 8.829 1.647 1.00 86.81 71 LEU A O 1
ATOM 533 N N . GLN A 1 72 ? -5.670 10.728 1.201 1.00 76.69 72 GLN A N 1
ATOM 534 C CA . GLN A 1 72 ? -6.301 11.635 2.162 1.00 76.69 72 GLN A CA 1
ATOM 535 C C . GLN A 1 72 ? -7.116 12.675 1.406 1.00 76.69 72 GLN A C 1
ATOM 537 O O . GLN A 1 72 ? -8.197 13.018 1.926 1.00 76.69 72 GLN A O 1
#

Sequence (72 aa):
MEGSDDISASSPSSSSSPQSAVVLSPCAACKILRRRCIEKCVLAPYFPPHDPLKFSTAHRVFGASNIIKFLQ

Secondary structure (DSSP, 8-state):
------------------------PPPHHHHHTT-PPPTT-TTTTTS-TT-HHHHHHHHHHH-HHHHHHHH-

Organism: Salvia splendens (NCBI:txid180675)

pLDDT: mean 78.28, std 16.77, range [43.59, 95.5]

Radius of gyration: 19.28 Å; chains: 1; bounding box: 24×58×47 Å

Foldseek 3Di:
DDDDDDPDDDDDPPPPDPDPPPPCDAFLLCVVVVHHHDPPRLCCVVGGNVCNPVNVVCCVPQNSVRVVVVSD